Protein AF-A0AAV8XH08-F1 (afdb_monomer)

pLDDT: mean 84.75, std 14.4, range [35.31, 97.75]

Sequence (66 aa):
MPDLERVLDRGETQYKCSNKLLALKWKDKREVFMLTTMHNSEVSGTGKIDKDTGEEKETSLHSGLQ

Radius of gyration: 18.77 Å; Cα contacts (8 Å, |Δi|>4): 104; chains: 1; bounding box: 31×21×53 Å

Secondary structure (DSSP, 8-state):
-----PPPPTT-EEEEE-SSEEEEEEESSSEEEEEEE-----EEEEEEEPTTT-PEEEEE------

Solvent-accessible surface area (backbone atoms only — not comparable to full-atom values): 4318 Å² total; per-residue (Å²): 132,82,96,74,83,74,88,69,53,76,78,36,73,51,73,54,72,60,92,48,36,38,38,39,38,37,19,65,99,53,83,45,78,48,79,45,76,48,57,65,87,48,72,44,78,64,88,42,64,39,90,88,78,68,44,74,40,69,46,71,43,78,56,91,78,131

Foldseek 3Di:
DPDPPDDDDAPDKDWDDDPFKIWIWHDHPHIDIDIDTDDDQDKDFPPDADPVPRHTDIDTPDGPDD

Organism: NCBI:txid1586634

Mean predicted aligned error: 9.1 Å

Nearest PDB structures (foldseek):
  6iei-assembly1_A-2  TM=5.139E-01  e=4.611E+00  Borreliella burgdorferi B31
  2bol-assembly1_B  TM=4.873E-01  e=3.034E+00  Taenia saginata
  6iys-assembly1_O-2  TM=5.598E-01  e=7.008E+00  Borreliella burgdorferi B31
  2io4-assembly2_D  TM=5.104E-01  e=7.898E+00  Saccharolobus solfataricus P2
  3gyx-assembly6_L  TM=4.184E-01  e=5.517E+00  Megalodesulfovibrio gigas

Structure (mmCIF, N/CA/C/O backbone):
data_AF-A0AAV8XH08-F1
#
_entry.id   AF-A0AAV8XH08-F1
#
loop_
_atom_site.group_PDB
_atom_site.id
_atom_site.type_symbol
_atom_site.label_atom_id
_atom_site.label_alt_id
_atom_site.label_comp_id
_atom_site.label_asym_id
_atom_site.label_entity_id
_atom_site.label_seq_id
_atom_site.pdbx_PDB_ins_code
_atom_site.Cartn_x
_atom_site.Cartn_y
_atom_site.Cartn_z
_atom_site.occupancy
_atom_site.B_iso_or_equiv
_atom_site.auth_seq_id
_atom_site.auth_comp_id
_atom_site.auth_asym_id
_atom_site.auth_atom_id
_atom_site.pdbx_PDB_model_num
ATOM 1 N N . MET A 1 1 ? 8.596 0.330 9.850 1.00 68.38 1 MET A N 1
ATOM 2 C CA . MET A 1 1 ? 7.152 0.281 9.535 1.00 68.38 1 MET A CA 1
ATOM 3 C C . MET A 1 1 ? 6.680 1.725 9.425 1.00 68.38 1 MET A C 1
ATOM 5 O O . MET A 1 1 ? 7.121 2.503 10.263 1.00 68.38 1 MET A O 1
ATOM 9 N N . PRO A 1 2 ? 5.941 2.134 8.379 1.00 81.75 2 PRO A N 1
ATOM 10 C CA . PRO A 1 2 ? 5.494 3.520 8.255 1.00 81.75 2 PRO A CA 1
ATOM 11 C C . PRO A 1 2 ? 4.567 3.888 9.411 1.00 81.75 2 PRO A C 1
ATOM 13 O O . PRO A 1 2 ? 3.841 3.037 9.919 1.00 81.75 2 PRO A O 1
ATOM 16 N N . ASP A 1 3 ? 4.614 5.155 9.807 1.00 87.81 3 ASP A N 1
ATOM 17 C CA . ASP A 1 3 ? 3.829 5.678 10.920 1.00 87.81 3 ASP A CA 1
ATOM 18 C C . ASP A 1 3 ? 2.322 5.654 10.572 1.00 87.81 3 ASP A C 1
ATOM 20 O O . ASP A 1 3 ? 1.846 6.438 9.742 1.00 87.81 3 ASP A O 1
ATOM 24 N N . LEU A 1 4 ? 1.618 4.684 11.166 1.00 91.62 4 LEU A N 1
ATOM 25 C CA . LEU A 1 4 ? 0.180 4.406 11.067 1.00 91.62 4 LEU A CA 1
ATOM 26 C C . LEU A 1 4 ? -0.421 4.370 12.488 1.00 91.62 4 LEU A C 1
ATOM 28 O O . LEU A 1 4 ? -1.063 3.399 12.902 1.00 91.62 4 LEU A O 1
ATOM 32 N N . GLU A 1 5 ? -0.145 5.419 13.266 1.00 90.56 5 GLU A N 1
ATOM 33 C CA . GLU A 1 5 ? -0.476 5.523 14.696 1.00 90.56 5 GLU A CA 1
ATOM 34 C C . GLU A 1 5 ? -1.954 5.831 14.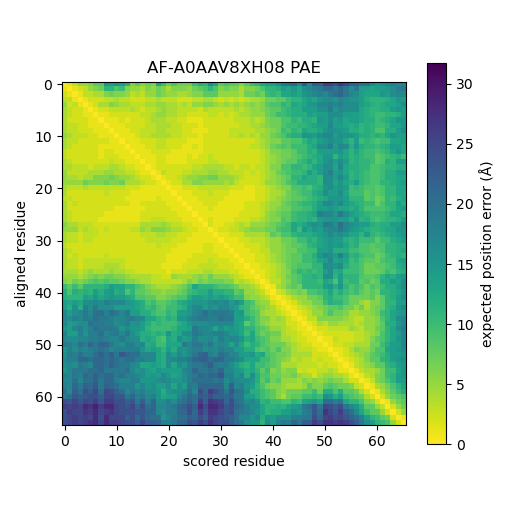995 1.00 90.56 5 GLU A C 1
ATOM 36 O O . GLU A 1 5 ? -2.377 5.754 16.149 1.00 90.56 5 GLU A O 1
ATOM 41 N N . ARG A 1 6 ? -2.784 6.123 13.979 1.00 94.06 6 ARG A N 1
ATOM 42 C CA . ARG A 1 6 ? -4.211 6.417 14.197 1.00 94.06 6 ARG A CA 1
ATOM 43 C C . ARG A 1 6 ? -4.912 5.195 14.791 1.00 94.06 6 ARG A C 1
ATOM 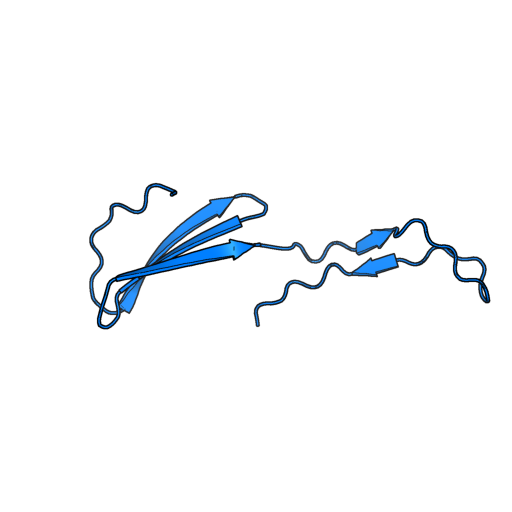45 O O . ARG A 1 6 ? -4.840 4.097 14.231 1.00 94.06 6 ARG A O 1
ATOM 52 N N . VAL A 1 7 ? -5.628 5.389 15.897 1.00 93.69 7 VAL A N 1
ATOM 53 C CA . VAL A 1 7 ? -6.550 4.379 16.431 1.00 93.69 7 VAL A CA 1
ATOM 54 C C . VAL A 1 7 ? -7.764 4.312 15.509 1.00 93.69 7 VAL A C 1
ATOM 56 O O . VAL A 1 7 ? -8.388 5.334 15.242 1.00 93.69 7 VAL A O 1
ATOM 59 N N . LEU A 1 8 ? -8.051 3.116 14.993 1.00 96.69 8 LEU A N 1
ATOM 60 C CA . LEU A 1 8 ? -9.140 2.877 14.048 1.00 96.69 8 LEU A CA 1
ATOM 61 C C . LEU A 1 8 ? -10.378 2.321 14.758 1.00 96.69 8 LEU A C 1
ATOM 63 O O . LEU A 1 8 ? -10.254 1.509 15.688 1.00 96.69 8 LEU A O 1
ATOM 67 N N . ASP A 1 9 ? -11.551 2.688 14.255 1.00 97.19 9 ASP A N 1
ATOM 68 C CA . ASP A 1 9 ? -12.813 1.996 14.504 1.00 97.19 9 ASP A CA 1
ATOM 69 C C . ASP A 1 9 ? -12.999 0.812 13.547 1.00 97.19 9 ASP A C 1
ATOM 71 O O . ASP A 1 9 ? -12.305 0.664 12.537 1.00 97.19 9 ASP A O 1
ATOM 75 N N . ARG A 1 10 ? -13.923 -0.098 13.879 1.00 97.06 10 ARG A N 1
ATOM 76 C CA . ARG A 1 10 ? -14.195 -1.264 13.029 1.00 97.06 10 ARG A CA 1
ATOM 77 C C . ARG A 1 10 ? -14.736 -0.814 11.669 1.00 97.06 10 ARG A C 1
ATOM 79 O O . ARG A 1 10 ? -15.719 -0.087 11.603 1.00 97.06 10 ARG A O 1
ATOM 86 N N . GLY A 1 11 ? -14.123 -1.309 10.600 1.00 96.25 11 GLY A N 1
ATOM 87 C CA . GLY A 1 11 ? -14.404 -0.924 9.218 1.00 96.25 11 GLY A CA 1
ATOM 88 C C . GLY A 1 11 ? -13.529 0.225 8.717 1.00 96.25 11 GLY A C 1
ATOM 89 O O . GLY A 1 11 ? -13.479 0.461 7.512 1.00 96.25 11 GLY A O 1
ATOM 90 N N . GLU A 1 12 ? -12.796 0.912 9.594 1.00 97.75 12 GLU A N 1
ATOM 91 C CA . GLU A 1 12 ? -11.892 1.971 9.172 1.00 97.75 12 GLU A CA 1
ATOM 92 C C . GLU A 1 12 ? -10.550 1.441 8.665 1.00 97.75 12 GLU A C 1
ATOM 94 O O . GLU A 1 12 ? -10.074 0.355 9.016 1.00 97.75 12 GLU A O 1
ATOM 99 N N . THR A 1 13 ? -9.918 2.278 7.846 1.00 96.69 13 THR A N 1
ATOM 100 C CA . THR A 1 13 ? -8.628 2.026 7.215 1.00 96.69 13 THR A CA 1
ATOM 101 C C . THR A 1 13 ? -7.756 3.286 7.281 1.00 96.69 13 THR A C 1
ATOM 103 O O . THR A 1 13 ? -8.253 4.414 7.336 1.00 96.69 13 THR A O 1
ATOM 106 N N . GLN A 1 14 ? -6.4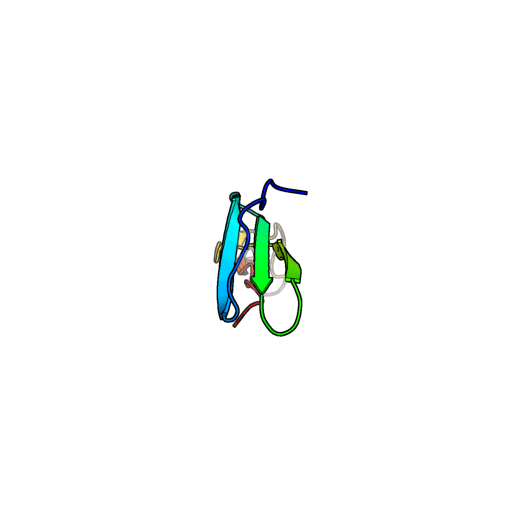42 3.100 7.298 1.00 97.06 14 GLN A N 1
ATOM 107 C CA . GLN A 1 14 ? -5.416 4.125 7.146 1.00 97.06 14 GLN A CA 1
ATOM 108 C C . GLN A 1 14 ? -4.322 3.575 6.231 1.00 97.06 14 GLN A C 1
ATOM 110 O O . GLN A 1 14 ? -3.960 2.404 6.329 1.00 97.06 14 GLN A O 1
ATOM 115 N N . TYR A 1 15 ? -3.765 4.408 5.357 1.00 94.81 15 TYR A N 1
ATOM 116 C CA . TYR A 1 15 ? -2.675 3.994 4.483 1.00 94.81 15 TYR A CA 1
ATOM 117 C C . TYR A 1 15 ? -1.628 5.090 4.305 1.00 94.81 15 TYR A C 1
ATOM 119 O O . TYR A 1 15 ? -1.901 6.277 4.489 1.00 94.81 15 TYR A O 1
ATOM 127 N N . LYS A 1 16 ? -0.419 4.673 3.931 1.00 94.88 16 LYS A N 1
ATOM 128 C CA . LYS A 1 16 ? 0.656 5.526 3.416 1.00 94.88 16 LYS A CA 1
ATOM 129 C C . LYS A 1 16 ? 1.265 4.840 2.200 1.00 94.88 16 LYS A C 1
ATOM 131 O O . LYS A 1 16 ? 1.520 3.638 2.240 1.00 94.88 16 LYS A O 1
ATOM 136 N N . CYS A 1 17 ? 1.524 5.591 1.138 1.00 92.25 17 CYS A N 1
ATOM 137 C CA . CYS A 1 17 ? 2.136 5.062 -0.076 1.00 92.25 17 CYS A CA 1
ATOM 138 C C . CYS A 1 17 ? 3.357 5.878 -0.507 1.00 92.25 17 CYS A C 1
ATOM 140 O O . CYS A 1 17 ? 3.465 7.072 -0.232 1.00 92.25 17 CYS A O 1
ATOM 142 N N . SER A 1 18 ? 4.267 5.207 -1.202 1.00 89.75 18 SER A N 1
ATOM 143 C CA . SER A 1 18 ? 5.292 5.800 -2.057 1.00 89.75 18 SER A CA 1
ATOM 144 C C . SER A 1 18 ? 5.028 5.378 -3.506 1.00 89.75 18 SER A C 1
ATOM 146 O O . SER A 1 18 ? 4.060 4.675 -3.784 1.00 89.75 18 SER A O 1
ATOM 148 N N . ASN A 1 19 ? 5.913 5.737 -4.437 1.00 85.25 19 ASN A N 1
ATOM 149 C CA . ASN A 1 19 ? 5.758 5.388 -5.856 1.00 85.25 19 ASN A CA 1
ATOM 150 C C . ASN A 1 19 ? 5.706 3.875 -6.131 1.00 85.25 19 ASN A C 1
ATOM 152 O O . ASN A 1 19 ? 5.237 3.467 -7.184 1.00 85.25 19 ASN A O 1
ATOM 156 N N . LYS A 1 20 ? 6.234 3.044 -5.224 1.00 88.50 20 LYS A N 1
ATOM 157 C CA . LYS A 1 20 ? 6.379 1.593 -5.435 1.00 88.50 20 LYS A CA 1
ATOM 158 C C . LYS A 1 20 ? 5.768 0.745 -4.330 1.00 88.50 20 LYS A C 1
ATOM 160 O O . LYS A 1 20 ? 5.740 -0.473 -4.462 1.00 88.50 20 LYS A O 1
ATOM 165 N N . LEU A 1 21 ? 5.343 1.351 -3.223 1.00 92.81 21 LEU A N 1
ATOM 166 C CA . LEU A 1 21 ? 4.895 0.630 -2.034 1.00 92.81 21 LEU A CA 1
ATOM 167 C C . LEU A 1 21 ? 3.639 1.269 -1.458 1.00 92.81 21 LEU A C 1
ATOM 169 O O . LEU A 1 21 ? 3.547 2.489 -1.359 1.00 92.81 21 LEU A O 1
ATOM 173 N N . LEU A 1 22 ? 2.730 0.428 -0.986 1.00 93.75 22 LEU A N 1
ATOM 174 C CA . LEU A 1 22 ? 1.555 0.792 -0.213 1.00 93.75 22 LEU A CA 1
ATOM 175 C C . LEU A 1 22 ? 1.610 0.056 1.122 1.00 93.75 22 LEU A C 1
ATOM 177 O O . LEU A 1 22 ? 1.663 -1.172 1.170 1.00 93.75 22 LEU A O 1
ATOM 181 N N . ALA A 1 23 ? 1.579 0.815 2.209 1.00 95.12 23 ALA A N 1
ATOM 182 C CA . ALA A 1 23 ? 1.371 0.294 3.545 1.00 95.12 23 ALA A CA 1
ATOM 183 C C . ALA A 1 23 ? -0.048 0.618 4.000 1.00 95.12 23 ALA A C 1
ATOM 185 O O . ALA A 1 23 ? -0.475 1.772 3.954 1.00 95.12 23 ALA A O 1
ATOM 186 N N . LEU A 1 24 ? -0.756 -0.404 4.458 1.00 95.00 24 LEU A N 1
ATOM 187 C CA . LEU A 1 24 ? -2.165 -0.364 4.811 1.00 95.00 24 LEU A CA 1
ATOM 188 C C . LEU A 1 24 ? -2.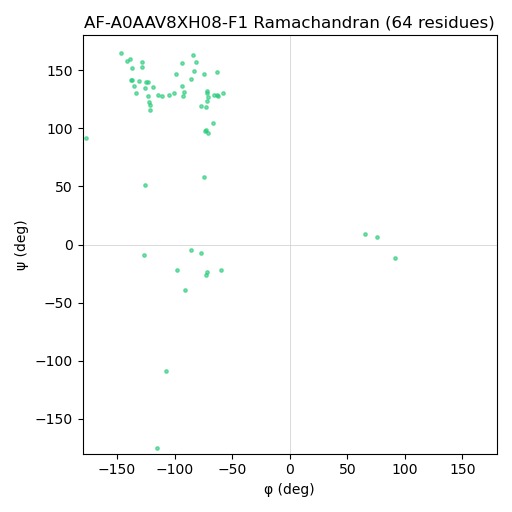343 -0.874 6.241 1.00 95.00 24 LEU A C 1
ATOM 190 O O . LEU A 1 24 ? -1.785 -1.907 6.608 1.00 95.00 24 LEU A O 1
ATOM 194 N N . LYS A 1 25 ? -3.147 -0.169 7.030 1.00 96.31 25 LYS A N 1
ATOM 195 C CA . LYS A 1 25 ? -3.654 -0.588 8.336 1.00 96.31 25 LYS A CA 1
ATOM 196 C C . LYS A 1 25 ? -5.176 -0.537 8.281 1.00 96.31 25 LYS A C 1
ATOM 198 O O . LYS A 1 25 ? -5.729 0.498 7.927 1.00 96.31 25 LYS A O 1
ATOM 203 N N . TRP A 1 26 ? -5.860 -1.609 8.654 1.00 97.31 26 TRP A N 1
ATOM 204 C CA . TRP A 1 26 ? -7.319 -1.598 8.802 1.00 97.31 26 TRP A CA 1
ATOM 205 C C . TRP A 1 26 ? -7.743 -2.366 10.043 1.00 97.31 26 TRP A C 1
ATOM 207 O O . TRP A 1 26 ? -6.986 -3.186 10.573 1.00 97.31 26 TRP A O 1
ATOM 217 N N . LYS A 1 27 ? -8.958 -2.093 10.520 1.00 97.75 27 LYS A N 1
ATOM 218 C CA . LYS A 1 27 ? -9.525 -2.784 11.675 1.00 97.75 27 LYS A CA 1
ATOM 219 C C . LYS A 1 27 ? -10.829 -3.464 11.310 1.00 97.75 27 LYS A C 1
ATOM 221 O O . LYS A 1 27 ? -11.818 -2.813 11.002 1.00 97.75 27 LYS A O 1
ATOM 226 N N . ASP A 1 28 ? -10.835 -4.789 11.396 1.00 94.88 28 ASP A N 1
ATOM 227 C CA . ASP A 1 28 ? -12.076 -5.565 11.475 1.00 94.88 28 ASP A CA 1
ATOM 228 C C . ASP A 1 28 ? -12.233 -6.100 12.908 1.00 94.88 28 ASP A C 1
ATOM 230 O O . ASP A 1 28 ? -12.429 -5.313 13.833 1.00 94.88 28 ASP A O 1
ATOM 234 N N . LYS A 1 29 ? -12.074 -7.409 13.145 1.00 95.38 29 LYS A N 1
ATOM 235 C CA . LYS A 1 29 ? -12.035 -7.981 14.507 1.00 95.38 29 LYS A CA 1
ATOM 236 C C . LYS A 1 29 ? -10.746 -7.646 15.267 1.00 95.38 29 LYS A C 1
ATOM 238 O O . LYS A 1 29 ? -10.720 -7.700 16.491 1.00 95.38 29 LYS A O 1
ATOM 243 N N . ARG A 1 30 ? -9.674 -7.341 14.537 1.00 95.00 30 ARG A N 1
ATOM 244 C CA . ARG A 1 30 ? -8.348 -6.957 15.037 1.00 95.00 30 ARG A CA 1
ATOM 245 C C . ARG A 1 30 ? -7.720 -5.953 14.080 1.00 95.00 30 ARG A C 1
ATOM 247 O O . ARG A 1 30 ? -8.179 -5.827 12.944 1.00 95.00 30 ARG A O 1
ATOM 254 N N . GLU A 1 31 ? -6.674 -5.275 14.532 1.00 95.31 31 GLU A N 1
ATOM 255 C CA . GLU A 1 31 ? -5.839 -4.470 13.644 1.00 95.31 31 GLU A CA 1
ATOM 256 C C . GLU A 1 31 ? -5.005 -5.387 12.746 1.00 95.31 31 GLU A C 1
ATOM 258 O O . GLU A 1 31 ? -4.400 -6.358 13.210 1.00 95.31 31 GLU A O 1
ATOM 263 N N . VAL A 1 32 ? -5.007 -5.095 11.451 1.00 95.31 32 VAL A N 1
ATOM 264 C CA . VAL A 1 32 ? -4.234 -5.817 10.443 1.00 95.31 32 VAL A CA 1
ATOM 265 C C . VAL A 1 32 ? -3.379 -4.820 9.685 1.00 95.31 32 VAL A C 1
ATOM 267 O O . VAL A 1 32 ? -3.830 -3.723 9.360 1.00 95.31 32 VAL A O 1
ATOM 270 N N . PHE A 1 33 ? -2.145 -5.227 9.405 1.00 95.25 33 PHE A N 1
ATOM 271 C CA . PHE A 1 33 ? -1.182 -4.452 8.642 1.00 95.25 33 PHE A CA 1
ATOM 272 C C . PHE A 1 33 ? -0.792 -5.225 7.385 1.00 95.25 33 PHE A C 1
ATOM 274 O O . PHE A 1 33 ? -0.522 -6.424 7.450 1.00 95.25 33 PHE A O 1
ATOM 281 N N . MET A 1 34 ? -0.735 -4.536 6.251 1.00 94.56 34 MET A N 1
ATOM 282 C CA . MET A 1 34 ? -0.281 -5.079 4.974 1.00 94.56 34 MET A CA 1
ATOM 283 C C . MET A 1 34 ? 0.739 -4.133 4.354 1.00 94.56 34 MET A C 1
ATOM 285 O O . MET A 1 34 ? 0.586 -2.913 4.405 1.00 94.56 34 MET A O 1
ATOM 289 N N . LEU A 1 35 ? 1.773 -4.712 3.754 1.00 94.25 35 LEU A N 1
ATOM 290 C CA . LEU A 1 35 ? 2.722 -4.009 2.906 1.00 94.25 35 LEU A CA 1
ATOM 291 C C . LEU A 1 35 ? 2.681 -4.670 1.531 1.00 94.25 35 LEU A C 1
ATOM 293 O O . LEU A 1 35 ? 2.943 -5.866 1.425 1.00 94.25 35 LEU A O 1
ATOM 297 N N . THR A 1 36 ? 2.338 -3.902 0.504 1.00 91.88 36 THR A N 1
ATOM 298 C CA . THR A 1 36 ? 2.269 -4.376 -0.881 1.00 91.88 36 THR A CA 1
ATOM 299 C C . THR A 1 36 ? 3.063 -3.463 -1.803 1.00 91.88 36 THR A C 1
ATOM 301 O O . THR A 1 36 ? 3.305 -2.296 -1.482 1.00 91.88 36 THR A O 1
ATOM 304 N N . THR A 1 37 ? 3.484 -3.987 -2.949 1.00 91.19 37 THR A N 1
ATOM 305 C CA . THR A 1 37 ? 4.051 -3.182 -4.029 1.00 91.19 37 THR A CA 1
ATOM 306 C C . THR A 1 37 ? 2.945 -2.569 -4.880 1.00 91.19 37 THR A C 1
ATOM 308 O O . THR A 1 37 ? 1.855 -3.121 -5.021 1.00 91.19 37 THR A O 1
ATOM 311 N N . MET A 1 38 ? 3.235 -1.401 -5.440 1.00 87.19 38 MET A N 1
ATOM 312 C CA . MET A 1 38 ? 2.438 -0.746 -6.469 1.00 87.19 38 MET A CA 1
ATOM 313 C C . MET A 1 38 ? 3.245 -0.775 -7.761 1.00 87.19 38 MET A C 1
ATOM 315 O O . MET A 1 38 ? 4.409 -0.370 -7.777 1.00 87.19 38 MET A O 1
ATOM 319 N N . HIS A 1 39 ? 2.631 -1.269 -8.830 1.00 81.94 39 HIS A N 1
ATOM 320 C CA . HIS A 1 39 ? 3.226 -1.293 -10.159 1.00 81.94 39 HIS A CA 1
ATOM 321 C C . HIS A 1 39 ? 2.404 -0.379 -11.061 1.00 81.94 39 HIS A C 1
ATOM 323 O O . HIS A 1 39 ? 1.182 -0.504 -11.111 1.00 81.94 39 HIS A O 1
ATOM 329 N N . ASN A 1 40 ? 3.072 0.539 -11.756 1.00 74.50 40 ASN A N 1
ATOM 330 C CA . ASN A 1 40 ? 2.430 1.298 -12.819 1.00 74.50 40 ASN A CA 1
ATOM 331 C C . ASN A 1 40 ? 2.266 0.390 -14.038 1.00 74.50 40 ASN A C 1
ATOM 333 O O . ASN A 1 40 ? 3.131 -0.447 -14.303 1.00 74.50 40 ASN A O 1
ATOM 337 N N . SER A 1 41 ? 1.192 0.598 -14.802 1.00 74.56 41 SER A N 1
ATOM 338 C CA . SER A 1 41 ? 0.995 -0.032 -16.113 1.00 74.56 41 SER A CA 1
ATOM 339 C C . SER A 1 41 ? 1.904 0.625 -17.157 1.00 74.56 41 SER A C 1
ATOM 341 O O . SER A 1 41 ? 1.444 1.190 -18.147 1.00 74.56 41 SER A O 1
ATOM 343 N N . GLU A 1 42 ? 3.204 0.599 -16.900 1.00 76.19 42 GLU A N 1
ATOM 344 C CA . GLU A 1 42 ? 4.229 1.052 -17.823 1.00 76.19 42 GLU A CA 1
ATOM 345 C C . GLU A 1 42 ? 4.715 -0.147 -18.634 1.00 76.19 42 GLU A C 1
ATOM 347 O O . GLU A 1 42 ? 4.923 -1.252 -18.117 1.00 76.19 42 GLU A O 1
ATOM 352 N N . VAL A 1 43 ? 4.862 0.084 -19.932 1.00 74.25 43 VAL A N 1
ATOM 353 C CA . VAL A 1 43 ? 5.504 -0.848 -20.847 1.00 74.25 43 VAL A CA 1
ATOM 354 C C . VAL A 1 43 ? 6.969 -0.451 -20.915 1.00 74.25 43 VAL A C 1
ATOM 356 O O . VAL A 1 43 ? 7.290 0.716 -21.136 1.00 74.25 43 VAL A O 1
ATOM 359 N N . SER A 1 44 ? 7.861 -1.408 -20.690 1.00 76.19 44 SER A N 1
ATOM 360 C CA . SER A 1 44 ? 9.295 -1.197 -20.847 1.00 76.19 44 SER A CA 1
ATOM 361 C C . SER A 1 44 ? 9.874 -2.197 -21.839 1.00 76.19 44 SER A C 1
ATOM 363 O O . SER A 1 44 ? 9.485 -3.371 -21.877 1.00 76.19 44 SER A O 1
ATOM 365 N N . GLY A 1 45 ? 10.797 -1.702 -22.669 1.00 80.38 45 GLY A N 1
ATOM 366 C CA . GLY A 1 45 ? 11.594 -2.532 -23.562 1.00 80.38 45 GLY A CA 1
ATOM 367 C C . GLY A 1 45 ? 12.364 -3.559 -22.743 1.00 80.38 45 GLY A C 1
ATOM 368 O O . GLY A 1 45 ? 12.977 -3.236 -21.720 1.00 80.38 45 GLY A O 1
ATOM 369 N N . THR A 1 46 ? 12.280 -4.825 -23.141 1.00 80.94 46 THR A N 1
ATOM 370 C CA . THR A 1 46 ? 12.925 -5.911 -22.394 1.00 80.94 46 THR A CA 1
ATOM 371 C C . THR A 1 46 ? 14.388 -6.112 -22.783 1.00 80.94 46 THR A C 1
ATOM 373 O O . THR A 1 46 ? 15.052 -6.971 -22.196 1.00 80.94 46 THR A O 1
ATOM 376 N N . GLY A 1 47 ? 14.889 -5.382 -23.788 1.00 83.31 47 GLY A N 1
ATOM 377 C CA . GLY A 1 47 ? 16.200 -5.603 -24.398 1.00 83.31 47 GLY A CA 1
ATOM 378 C C . GLY A 1 47 ? 16.314 -6.939 -25.140 1.00 83.31 47 GLY A C 1
ATOM 379 O O . GLY A 1 47 ? 17.413 -7.343 -25.518 1.00 83.31 47 GLY A O 1
ATOM 380 N N . LYS A 1 48 ? 15.203 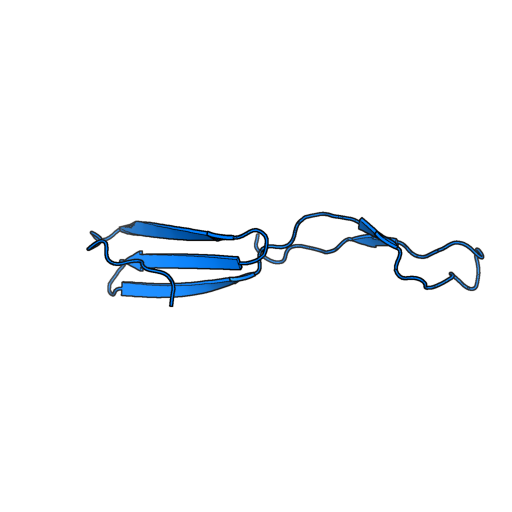-7.667 -25.317 1.00 87.19 48 LYS A N 1
ATOM 381 C CA . LYS A 1 48 ? 15.157 -8.951 -26.025 1.00 87.19 48 LYS A CA 1
ATOM 382 C C . LYS A 1 48 ? 14.626 -8.724 -27.426 1.00 87.19 48 LYS A C 1
ATOM 384 O O . LYS A 1 48 ? 13.561 -8.144 -27.584 1.00 87.19 48 LYS A O 1
ATOM 389 N N . ILE A 1 49 ? 15.334 -9.250 -28.415 1.00 90.12 49 ILE A N 1
ATOM 390 C CA . ILE A 1 49 ? 14.899 -9.223 -29.809 1.00 90.12 49 ILE A CA 1
ATOM 391 C C . ILE A 1 49 ? 14.118 -10.506 -30.100 1.00 90.12 49 ILE A C 1
ATOM 393 O O . ILE A 1 49 ? 14.559 -11.607 -29.749 1.00 90.12 49 ILE A O 1
ATOM 397 N N . ASP A 1 50 ? 12.945 -10.365 -30.702 1.00 86.31 50 ASP A N 1
ATOM 398 C CA . ASP A 1 50 ? 12.190 -11.482 -31.242 1.00 86.31 50 ASP A CA 1
ATOM 399 C C . ASP A 1 50 ? 12.958 -12.105 -32.417 1.00 86.31 50 ASP A C 1
ATOM 401 O O . ASP A 1 50 ? 13.416 -11.412 -33.322 1.00 86.31 50 ASP A O 1
ATOM 405 N N . LYS A 1 51 ? 13.153 -13.426 -32.384 1.00 88.25 51 LYS A N 1
ATOM 406 C CA . LYS A 1 51 ? 13.980 -14.122 -33.379 1.00 88.25 51 LYS A CA 1
ATOM 407 C C . LYS A 1 51 ? 13.309 -14.231 -34.746 1.00 88.25 51 LYS A C 1
ATOM 409 O O . LYS A 1 51 ? 14.027 -14.353 -35.734 1.00 88.25 51 LYS A O 1
ATOM 414 N N . ASP A 1 52 ? 11.982 -14.214 -34.784 1.00 91.62 52 ASP A N 1
ATOM 415 C CA . ASP A 1 52 ? 11.205 -14.415 -36.002 1.00 91.62 52 ASP A CA 1
ATOM 416 C C . ASP A 1 52 ? 10.922 -13.072 -36.685 1.00 91.62 52 ASP A C 1
ATOM 418 O O . ASP A 1 52 ? 11.003 -12.979 -37.909 1.00 91.62 52 ASP A O 1
ATOM 422 N N . THR A 1 53 ? 10.638 -12.021 -35.904 1.00 88.62 53 THR A N 1
ATOM 423 C CA . THR A 1 53 ? 10.329 -10.683 -36.444 1.00 88.62 53 THR A CA 1
ATOM 424 C C . THR A 1 53 ? 11.514 -9.716 -36.442 1.00 88.62 53 THR A C 1
ATOM 426 O O . THR A 1 53 ? 11.520 -8.766 -37.220 1.00 88.62 53 THR A O 1
ATOM 429 N N . GLY A 1 54 ? 12.533 -9.941 -35.606 1.00 86.50 54 GLY A N 1
ATOM 430 C CA . GLY A 1 54 ? 13.680 -9.038 -35.454 1.00 86.50 54 GLY A CA 1
ATOM 431 C C . GLY A 1 54 ? 13.389 -7.764 -34.649 1.00 86.50 54 GLY A C 1
ATOM 432 O O . GLY A 1 54 ? 14.256 -6.896 -34.559 1.00 86.50 54 GLY A O 1
ATOM 433 N N . GLU A 1 55 ? 12.199 -7.643 -34.057 1.00 86.25 55 GLU A N 1
ATOM 434 C CA . GLU A 1 55 ? 11.768 -6.471 -33.283 1.00 86.25 55 GLU A CA 1
ATOM 435 C C . GLU A 1 55 ? 12.057 -6.630 -31.783 1.00 86.25 55 GLU A C 1
ATOM 437 O O . GLU A 1 55 ? 12.169 -7.744 -31.266 1.00 86.25 55 GLU A O 1
ATOM 442 N N . GLU A 1 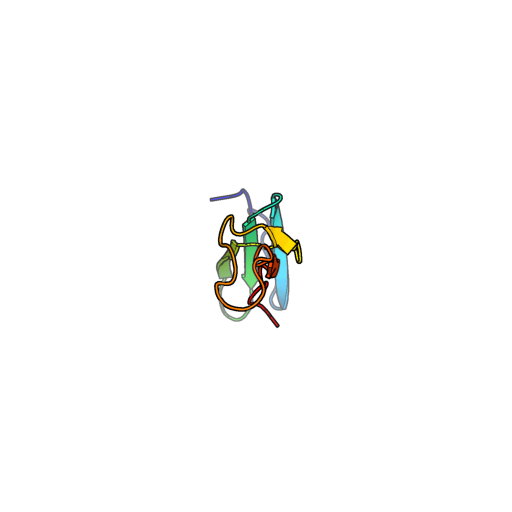56 ? 12.176 -5.518 -31.052 1.00 84.81 56 GLU A N 1
ATOM 443 C CA . GLU A 1 56 ? 12.332 -5.571 -29.597 1.00 84.81 56 GLU A CA 1
ATOM 444 C C . GLU A 1 56 ? 11.016 -5.979 -28.923 1.00 84.81 56 GLU A C 1
ATOM 446 O O . GLU A 1 56 ? 9.956 -5.406 -29.170 1.00 84.81 56 GLU A O 1
ATOM 451 N N 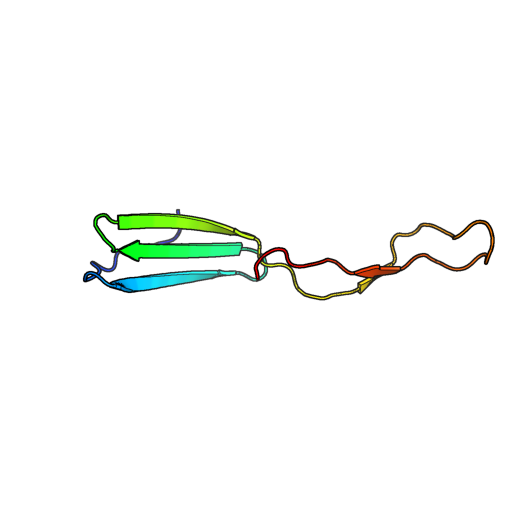. LYS A 1 57 ? 11.083 -6.963 -28.021 1.00 78.3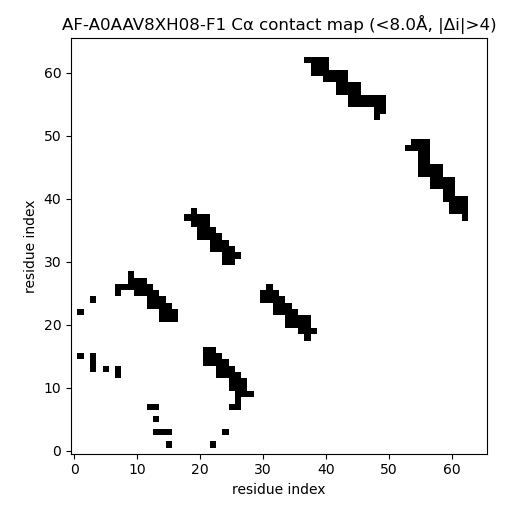1 57 LYS A N 1
ATOM 452 C CA . LYS A 1 57 ? 9.950 -7.338 -27.182 1.00 78.31 57 LYS A CA 1
ATOM 453 C C . LYS A 1 57 ? 9.715 -6.287 -26.117 1.00 78.31 57 LYS A C 1
ATOM 455 O O . LYS A 1 57 ? 10.520 -6.112 -25.199 1.00 78.31 57 LYS A O 1
ATOM 460 N N . GLU A 1 58 ? 8.541 -5.692 -26.182 1.00 76.69 58 GLU A N 1
ATOM 461 C CA . GLU A 1 58 ? 7.956 -4.928 -25.097 1.00 76.69 58 GLU A CA 1
ATOM 462 C C . G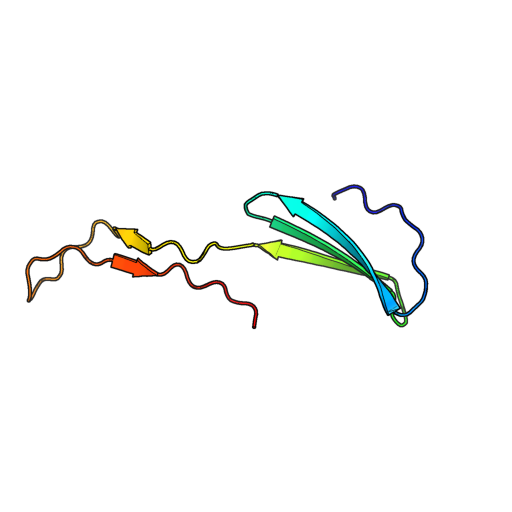LU A 1 58 ? 7.191 -5.865 -24.155 1.00 76.69 58 GLU A C 1
ATOM 464 O O . GLU A 1 58 ? 6.588 -6.857 -24.572 1.00 76.69 58 GLU A O 1
ATOM 469 N N . THR A 1 59 ? 7.240 -5.612 -22.849 1.00 66.19 59 THR A N 1
ATOM 470 C CA . THR A 1 59 ? 6.413 -6.347 -21.883 1.00 66.19 59 THR A CA 1
ATOM 471 C C . THR A 1 59 ? 5.759 -5.372 -20.926 1.00 66.19 59 THR A C 1
ATOM 473 O O . THR A 1 59 ? 6.412 -4.509 -20.342 1.00 66.19 59 THR A O 1
ATOM 476 N N . SER A 1 60 ? 4.451 -5.529 -20.753 1.00 61.56 60 SER A N 1
ATOM 477 C CA . SER A 1 60 ? 3.681 -4.775 -19.775 1.00 61.56 60 SER A CA 1
ATOM 478 C C . SER A 1 60 ? 4.028 -5.253 -18.369 1.00 61.56 60 SER A C 1
ATOM 480 O O . SER A 1 60 ? 3.916 -6.444 -18.060 1.00 61.56 60 SER A O 1
ATOM 482 N N . LEU A 1 61 ? 4.402 -4.331 -17.486 1.00 61.78 61 LEU A N 1
ATOM 483 C CA . LEU A 1 61 ? 4.500 -4.624 -16.061 1.00 61.78 61 LEU A CA 1
ATOM 484 C C . LEU A 1 61 ? 3.075 -4.722 -15.500 1.00 61.78 61 LEU A C 1
ATOM 486 O O . LEU A 1 61 ? 2.419 -3.716 -15.247 1.00 61.78 61 LEU A O 1
ATOM 490 N N . HIS A 1 62 ? 2.552 -5.944 -15.369 1.00 50.97 62 HIS A N 1
ATOM 491 C CA . HIS A 1 62 ? 1.189 -6.154 -14.883 1.00 50.97 62 HIS A CA 1
ATOM 492 C C . HIS A 1 62 ? 1.125 -5.976 -13.358 1.00 50.97 62 HIS A C 1
ATOM 494 O O . HIS A 1 62 ? 1.775 -6.702 -12.603 1.00 50.97 62 HIS A O 1
ATOM 500 N N . SER A 1 63 ? 0.329 -5.009 -12.901 1.00 49.28 63 SER A N 1
ATOM 501 C CA . SER A 1 63 ? -0.015 -4.809 -11.495 1.00 49.28 63 SER A CA 1
ATOM 502 C C . SER A 1 63 ? -0.983 -5.901 -11.040 1.00 49.28 63 SER A C 1
ATOM 504 O O . SER A 1 63 ? -2.185 -5.827 -11.288 1.00 49.28 63 SER A O 1
ATOM 506 N N . GLY A 1 64 ? -0.467 -6.938 -10.385 1.00 46.12 64 GLY A N 1
ATOM 507 C CA . GLY A 1 64 ? -1.306 -7.910 -9.691 1.00 46.12 64 GLY A CA 1
ATOM 508 C C . GLY A 1 64 ? -1.914 -7.276 -8.445 1.00 46.12 64 GLY A C 1
ATOM 509 O O . GLY A 1 64 ? -1.234 -7.210 -7.430 1.00 46.12 64 GLY A O 1
ATOM 510 N N . LEU A 1 65 ? -3.148 -6.781 -8.562 1.00 45.16 65 LEU A N 1
ATOM 511 C CA . LEU A 1 65 ? -4.165 -6.603 -7.514 1.00 45.16 65 LEU A CA 1
ATOM 512 C C . LEU A 1 65 ? -5.432 -6.067 -8.213 1.00 45.16 65 LEU A C 1
ATOM 514 O O . LEU A 1 65 ? -5.566 -4.863 -8.430 1.00 45.16 65 LEU A O 1
ATOM 518 N N . GLN A 1 66 ? -6.308 -6.991 -8.624 1.00 35.31 66 GLN A N 1
ATOM 519 C CA . GLN A 1 66 ? -7.724 -6.741 -8.922 1.00 35.31 66 GLN A CA 1
ATOM 520 C C . GLN A 1 66 ? -8.562 -7.240 -7.749 1.00 35.31 66 GLN A C 1
ATOM 522 O O . GLN A 1 66 ? -8.180 -8.288 -7.176 1.00 35.31 66 GLN A O 1
#